Protein AF-R5CWI3-F1 (afdb_monomer_lite)

pLDDT: mean 95.62, std 4.43, range [62.84, 98.88]

Structure (mmCIF, N/CA/C/O backbone):
data_AF-R5CWI3-F1
#
_entry.id   AF-R5CWI3-F1
#
loop_
_atom_site.group_PDB
_atom_site.id
_atom_site.type_symbol
_atom_site.label_atom_id
_atom_site.label_alt_id
_atom_site.label_comp_id
_atom_site.label_asym_id
_atom_site.label_entity_id
_atom_site.label_seq_id
_atom_site.pdbx_PDB_ins_code
_atom_site.Cartn_x
_atom_site.Cartn_y
_atom_site.Cartn_z
_atom_site.occupancy
_atom_site.B_iso_or_equiv
_atom_site.auth_seq_id
_atom_site.auth_comp_id
_atom_site.auth_asym_id
_atom_site.auth_atom_id
_atom_site.pdbx_PDB_model_num
ATOM 1 N N . MET A 1 1 ? -6.579 -6.654 7.206 1.00 94.75 1 MET A N 1
ATOM 2 C CA . MET A 1 1 ? -6.193 -6.767 8.632 1.00 94.75 1 MET A CA 1
ATOM 3 C C . MET A 1 1 ? -7.326 -6.210 9.475 1.00 94.75 1 MET A C 1
ATOM 5 O O . MET A 1 1 ? -7.787 -5.126 9.143 1.00 94.75 1 MET A O 1
ATOM 9 N N . ILE A 1 2 ? -7.778 -6.914 10.515 1.00 95.44 2 ILE A N 1
ATOM 10 C CA . ILE A 1 2 ? -8.903 -6.477 11.366 1.00 95.44 2 ILE A CA 1
ATOM 11 C C . ILE A 1 2 ? -8.508 -6.521 12.848 1.00 95.44 2 ILE A C 1
ATOM 13 O O . ILE A 1 2 ? -7.934 -7.516 13.289 1.00 95.44 2 ILE A O 1
ATOM 17 N N . ARG A 1 3 ? -8.821 -5.472 13.617 1.00 96.00 3 ARG A N 1
ATOM 18 C CA . ARG A 1 3 ? -8.673 -5.424 15.083 1.00 96.00 3 ARG A CA 1
ATOM 19 C C . ARG A 1 3 ? -9.767 -4.550 15.696 1.00 96.00 3 ARG A C 1
ATOM 21 O O . ARG A 1 3 ? -9.703 -3.330 15.595 1.00 96.00 3 ARG A O 1
ATOM 28 N N . GLY A 1 4 ? -10.747 -5.159 16.365 1.00 94.50 4 GLY A N 1
ATOM 29 C CA . GLY A 1 4 ? -11.938 -4.421 16.801 1.00 94.50 4 GLY A CA 1
ATOM 30 C C . GLY A 1 4 ? -12.621 -3.781 15.590 1.00 94.50 4 GLY A C 1
ATOM 31 O O . GLY A 1 4 ? -12.863 -4.474 14.605 1.00 94.50 4 GLY A O 1
ATOM 32 N N . ASP A 1 5 ? -12.837 -2.468 15.639 1.00 93.00 5 ASP A N 1
ATOM 33 C CA . ASP A 1 5 ? -13.418 -1.696 14.530 1.00 93.00 5 ASP A CA 1
ATOM 34 C C . ASP A 1 5 ? -12.374 -1.244 13.487 1.00 93.00 5 ASP A C 1
ATOM 36 O O . ASP A 1 5 ? -12.719 -0.699 12.437 1.00 93.00 5 ASP A O 1
ATOM 40 N N . GLU A 1 6 ? -11.079 -1.456 13.746 1.00 95.25 6 GLU A N 1
ATOM 41 C CA . GLU A 1 6 ? -10.019 -1.080 12.812 1.00 95.25 6 GLU A CA 1
ATOM 42 C C . GLU A 1 6 ? -9.913 -2.098 11.675 1.00 95.25 6 GLU A C 1
ATOM 44 O O . GLU A 1 6 ? -9.588 -3.268 11.896 1.00 95.25 6 GLU A O 1
ATOM 49 N N . THR A 1 7 ? -10.108 -1.627 10.443 1.00 96.88 7 THR A N 1
ATOM 50 C CA . THR A 1 7 ? -9.914 -2.413 9.219 1.00 96.88 7 THR A CA 1
ATOM 51 C C . THR A 1 7 ? -8.864 -1.735 8.344 1.00 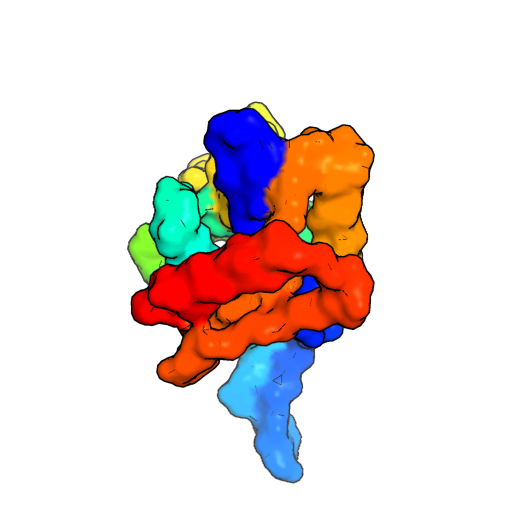96.88 7 THR A C 1
ATOM 53 O O . THR A 1 7 ? -9.015 -0.573 7.973 1.00 96.88 7 THR A O 1
ATOM 56 N N . LEU A 1 8 ? -7.789 -2.461 8.028 1.00 97.88 8 LEU A N 1
ATOM 57 C CA . LEU A 1 8 ? -6.657 -1.965 7.240 1.00 97.88 8 LEU A CA 1
ATOM 58 C C . LEU A 1 8 ? -6.378 -2.872 6.039 1.00 97.88 8 LEU A C 1
ATOM 60 O O . LEU A 1 8 ? -6.485 -4.102 6.145 1.00 97.88 8 LEU A O 1
ATOM 64 N N . ALA A 1 9 ? -5.923 -2.277 4.940 1.00 98.25 9 ALA A N 1
ATOM 65 C CA . ALA A 1 9 ? -5.418 -2.980 3.762 1.00 98.25 9 ALA A CA 1
ATOM 66 C C . ALA A 1 9 ? -3.891 -2.832 3.648 1.00 98.25 9 ALA A C 1
ATOM 68 O O . ALA A 1 9 ? -3.328 -1.795 3.997 1.00 98.25 9 ALA A O 1
ATOM 69 N N . MET A 1 10 ? -3.210 -3.882 3.189 1.00 98.38 10 MET A N 1
ATOM 70 C CA . MET A 1 10 ? -1.751 -3.930 3.044 1.00 98.38 10 MET A CA 1
ATOM 71 C C . MET A 1 10 ? -1.404 -4.642 1.734 1.00 98.38 10 MET A C 1
ATOM 73 O O . MET A 1 10 ? -1.887 -5.754 1.522 1.00 98.38 10 MET A O 1
ATOM 77 N N . GLY A 1 11 ? -0.580 -4.031 0.879 1.00 96.62 11 GLY A N 1
ATOM 78 C CA . GLY A 1 11 ? -0.160 -4.624 -0.396 1.00 96.62 11 GLY A CA 1
ATOM 79 C C . GLY A 1 11 ? 1.194 -4.091 -0.878 1.00 96.62 11 GLY A C 1
ATOM 80 O O . GLY A 1 11 ? 1.581 -3.000 -0.517 1.00 96.62 11 GLY A O 1
ATOM 81 N N . ASP A 1 12 ? 2.009 -4.804 -1.644 1.00 94.00 12 ASP A N 1
ATOM 82 C CA . ASP A 1 12 ? 2.037 -6.260 -1.754 1.00 94.00 12 ASP A CA 1
ATOM 83 C C . ASP A 1 12 ? 2.789 -6.854 -0.545 1.00 94.00 12 ASP A C 1
ATOM 85 O O . ASP A 1 12 ? 3.703 -6.251 0.014 1.00 94.00 12 ASP A O 1
ATOM 89 N N . CYS A 1 13 ? 2.377 -8.035 -0.101 1.00 95.12 13 CYS A N 1
ATOM 90 C CA . CYS A 1 13 ? 2.959 -8.754 1.031 1.00 95.12 13 CYS A CA 1
ATOM 91 C C . CYS A 1 13 ? 3.296 -10.224 0.714 1.00 95.12 13 CYS A C 1
ATOM 93 O O . CYS A 1 13 ? 3.746 -10.951 1.615 1.00 95.12 13 CYS A O 1
ATOM 95 N N . ALA A 1 14 ? 3.033 -10.691 -0.513 1.00 92.69 14 ALA A N 1
ATOM 96 C CA . ALA A 1 14 ? 3.043 -12.114 -0.842 1.00 92.69 14 ALA A CA 1
ATOM 97 C C . ALA A 1 14 ? 3.527 -12.477 -2.255 1.00 92.69 14 ALA A C 1
ATOM 99 O O . ALA A 1 14 ? 4.100 -13.557 -2.384 1.00 92.69 14 ALA A O 1
ATOM 100 N N . ILE A 1 15 ? 3.297 -11.653 -3.287 1.00 92.81 15 ILE A N 1
ATOM 101 C CA . ILE A 1 15 ? 3.492 -12.083 -4.687 1.00 92.81 15 ILE A CA 1
ATOM 102 C C . ILE A 1 15 ? 4.747 -11.479 -5.318 1.00 92.81 15 ILE A C 1
ATOM 104 O O . ILE A 1 15 ? 5.665 -12.211 -5.690 1.00 92.81 15 ILE A O 1
ATOM 108 N N . ASN A 1 16 ? 4.802 -10.157 -5.445 1.00 93.38 16 ASN A N 1
ATOM 109 C CA . ASN A 1 16 ? 5.908 -9.458 -6.087 1.00 93.38 16 ASN A CA 1
ATOM 110 C C . ASN A 1 16 ? 7.097 -9.381 -5.129 1.00 93.38 16 ASN A C 1
ATOM 112 O O . ASN A 1 16 ? 7.013 -8.725 -4.093 1.00 93.38 16 ASN A O 1
ATOM 116 N N . ILE A 1 17 ? 8.199 -10.057 -5.477 1.00 92.81 17 ILE A N 1
ATOM 117 C CA . ILE A 1 17 ? 9.432 -10.079 -4.672 1.00 92.81 17 ILE A CA 1
ATOM 118 C C . ILE A 1 17 ? 10.038 -8.676 -4.605 1.00 92.81 17 ILE A C 1
ATOM 120 O O . ILE A 1 17 ? 10.298 -8.141 -3.527 1.00 92.81 17 ILE A O 1
ATOM 124 N N . ASP A 1 18 ? 10.237 -8.090 -5.775 1.00 92.69 18 ASP A N 1
ATOM 125 C CA . ASP A 1 18 ? 10.723 -6.742 -5.993 1.00 92.69 18 ASP A CA 1
ATOM 126 C C . ASP A 1 18 ? 10.034 -6.142 -7.228 1.00 92.69 18 ASP A C 1
ATOM 128 O O . ASP A 1 18 ? 9.247 -6.798 -7.918 1.00 92.69 18 ASP A O 1
ATOM 132 N N . TYR A 1 19 ? 10.314 -4.867 -7.491 1.00 96.12 19 TYR A N 1
ATOM 133 C CA . TYR A 1 19 ? 9.814 -4.173 -8.669 1.00 96.12 19 TYR A CA 1
ATOM 134 C C . TYR A 1 19 ? 10.989 -3.798 -9.561 1.00 96.12 19 TYR A C 1
ATOM 136 O O . TYR A 1 19 ? 11.824 -2.969 -9.206 1.00 96.12 19 TYR A O 1
ATOM 144 N N . GLN A 1 20 ? 11.025 -4.414 -10.736 1.00 96.00 20 GLN A N 1
ATOM 145 C CA . GLN A 1 20 ? 12.000 -4.141 -11.787 1.00 96.00 20 GLN A CA 1
ATOM 146 C C . GLN A 1 20 ? 11.276 -3.742 -13.069 1.00 96.00 20 GLN A C 1
ATOM 148 O O . GLN A 1 20 ? 10.123 -4.133 -13.283 1.00 96.00 20 GLN A O 1
ATOM 153 N N . ASP A 1 21 ? 11.950 -2.990 -13.932 1.00 97.25 21 ASP A N 1
ATOM 154 C CA . ASP A 1 21 ? 11.425 -2.651 -15.250 1.00 97.25 21 ASP A CA 1
ATOM 155 C C . ASP A 1 21 ? 11.182 -3.926 -16.071 1.00 97.25 21 ASP A C 1
ATOM 157 O O . ASP A 1 21 ? 12.019 -4.826 -16.139 1.00 97.25 21 ASP A O 1
ATOM 161 N N . THR A 1 22 ? 10.014 -4.019 -16.702 1.00 97.00 22 THR A N 1
ATOM 162 C CA . THR A 1 22 ? 9.771 -4.994 -17.764 1.00 97.00 22 THR A CA 1
ATOM 163 C C . THR A 1 22 ? 10.422 -4.477 -19.034 1.00 97.00 22 THR A C 1
ATOM 165 O O . THR A 1 22 ? 10.120 -3.367 -19.478 1.00 97.00 22 THR A O 1
ATOM 168 N N . VAL A 1 23 ? 11.265 -5.299 -19.649 1.00 97.06 23 VAL A N 1
ATOM 169 C CA . VAL A 1 23 ? 11.905 -4.991 -20.929 1.00 97.06 23 VAL A CA 1
ATOM 170 C C . VAL A 1 23 ? 11.376 -5.893 -22.038 1.00 97.06 23 VAL A C 1
ATOM 172 O O . VAL A 1 23 ? 10.992 -7.038 -21.788 1.00 97.06 23 VAL A O 1
ATOM 175 N N . ASP A 1 24 ? 11.329 -5.375 -23.262 1.00 96.31 24 ASP A N 1
ATOM 176 C CA . ASP A 1 24 ? 11.099 -6.200 -24.448 1.00 96.31 24 ASP A CA 1
ATOM 177 C C . ASP A 1 24 ? 12.343 -7.045 -24.797 1.00 96.31 24 ASP A C 1
ATOM 179 O O . ASP A 1 24 ? 13.357 -7.049 -24.095 1.00 96.31 24 ASP A O 1
ATOM 183 N N . LYS A 1 25 ? 12.274 -7.789 -25.907 1.00 95.81 25 LYS A N 1
ATOM 184 C CA . LYS A 1 25 ? 13.388 -8.631 -26.378 1.00 95.81 25 LYS A CA 1
ATOM 185 C C . LYS A 1 25 ? 14.627 -7.827 -26.793 1.00 95.81 25 LYS A C 1
ATOM 187 O O . LYS A 1 25 ? 15.697 -8.415 -26.928 1.00 95.81 25 LYS A O 1
ATOM 192 N N . GLU A 1 26 ? 14.475 -6.529 -27.028 1.00 95.69 26 GLU A N 1
ATOM 193 C CA . GLU A 1 26 ? 15.520 -5.603 -27.473 1.00 95.69 26 GLU A CA 1
ATOM 194 C C . GLU A 1 26 ? 16.135 -4.834 -26.292 1.00 95.69 26 GLU A C 1
ATOM 196 O O . GLU A 1 26 ? 17.163 -4.177 -26.451 1.00 95.69 26 GLU A O 1
ATOM 201 N N . GLY A 1 27 ? 15.554 -4.966 -25.094 1.00 94.69 27 GLY A N 1
ATOM 202 C CA . GLY A 1 27 ? 16.001 -4.304 -23.873 1.00 94.69 27 GLY A CA 1
ATOM 203 C C . GLY A 1 27 ? 15.329 -2.954 -23.614 1.00 94.69 27 GLY A C 1
ATOM 204 O O . GLY A 1 27 ? 15.725 -2.267 -22.671 1.00 94.69 27 GLY A O 1
ATOM 205 N N . ASN A 1 28 ? 14.321 -2.557 -24.398 1.00 96.38 28 ASN A N 1
ATOM 206 C CA . ASN A 1 28 ? 13.592 -1.315 -24.150 1.00 96.38 28 ASN A CA 1
ATOM 207 C C . ASN A 1 28 ? 12.595 -1.510 -23.008 1.00 96.38 28 ASN A C 1
ATOM 209 O O . ASN A 1 28 ? 11.873 -2.509 -22.962 1.00 96.38 28 ASN A O 1
ATOM 213 N N . VAL A 1 29 ? 12.514 -0.532 -22.104 1.00 96.94 29 VAL A N 1
ATOM 214 C CA . VAL A 1 29 ? 11.544 -0.553 -21.003 1.00 96.94 29 VAL A CA 1
ATOM 215 C C . VAL A 1 29 ? 10.131 -0.393 -21.562 1.00 96.94 29 VAL A C 1
ATOM 217 O O . VAL A 1 29 ? 9.797 0.627 -22.159 1.00 96.94 29 VAL A O 1
ATOM 220 N N . THR A 1 30 ? 9.299 -1.409 -21.346 1.00 97.06 30 THR A N 1
ATOM 221 C CA . THR A 1 30 ? 7.885 -1.441 -21.758 1.00 97.06 30 THR A CA 1
ATOM 222 C C . THR A 1 30 ? 6.940 -1.139 -20.605 1.00 97.06 30 THR A C 1
ATOM 224 O O . THR A 1 30 ? 5.856 -0.604 -20.824 1.00 97.06 30 THR A O 1
ATOM 227 N N . PHE A 1 31 ? 7.347 -1.464 -19.377 1.00 97.12 31 PHE A N 1
ATOM 228 C CA . PHE A 1 31 ? 6.567 -1.191 -18.179 1.00 97.12 31 PHE A CA 1
ATOM 229 C C . PHE A 1 31 ? 7.495 -0.990 -16.987 1.00 97.12 31 PHE A C 1
ATOM 231 O O . PHE A 1 31 ? 8.246 -1.893 -16.622 1.00 97.12 31 PHE A O 1
ATOM 238 N N . THR A 1 32 ? 7.485 0.201 -16.400 1.00 98.12 32 THR A N 1
ATOM 239 C CA . THR A 1 32 ? 8.459 0.566 -15.364 1.00 98.12 32 THR A CA 1
ATOM 240 C C . THR A 1 32 ? 8.141 -0.088 -14.018 1.00 98.12 32 THR A C 1
ATOM 242 O O . THR A 1 32 ? 6.987 -0.380 -13.697 1.00 98.12 32 THR A O 1
ATOM 245 N N . ALA A 1 33 ? 9.159 -0.253 -13.176 1.00 98.06 33 ALA A N 1
ATOM 246 C CA . ALA A 1 33 ? 9.002 -0.670 -11.784 1.00 98.06 33 ALA A CA 1
ATOM 247 C C . ALA A 1 33 ? 8.029 0.244 -11.012 1.00 98.06 33 ALA A C 1
ATOM 249 O O . ALA A 1 33 ? 7.207 -0.231 -10.228 1.00 98.06 33 ALA A O 1
ATOM 250 N N . ALA A 1 34 ? 8.088 1.554 -11.273 1.00 98.38 34 ALA A N 1
ATOM 251 C CA . ALA A 1 34 ? 7.196 2.540 -10.671 1.00 98.38 34 ALA A CA 1
ATOM 252 C C . ALA A 1 34 ? 5.731 2.332 -11.087 1.00 98.38 34 ALA A C 1
ATOM 254 O O . ALA A 1 34 ? 4.844 2.401 -10.238 1.00 98.38 34 ALA A O 1
ATOM 255 N N . GLN A 1 35 ? 5.479 2.024 -12.364 1.00 98.38 35 GLN A N 1
ATOM 256 C CA . GLN A 1 35 ? 4.133 1.716 -12.855 1.00 98.38 35 GLN A CA 1
ATOM 257 C C . GLN A 1 35 ? 3.569 0.439 -12.221 1.00 98.38 35 GLN A C 1
ATOM 259 O O . GLN A 1 35 ? 2.420 0.443 -11.792 1.00 98.38 35 GLN A O 1
ATOM 264 N N . LYS A 1 36 ? 4.381 -0.614 -12.054 1.00 98.12 36 LYS A N 1
ATOM 265 C CA . LYS A 1 36 ? 3.958 -1.837 -11.343 1.00 98.12 36 LYS A CA 1
ATOM 266 C C . LYS A 1 36 ? 3.521 -1.549 -9.906 1.00 98.12 36 LYS A C 1
ATOM 268 O O . LYS A 1 36 ? 2.468 -2.002 -9.469 1.00 98.12 36 LYS A O 1
ATOM 273 N N . LEU A 1 37 ? 4.316 -0.776 -9.166 1.00 98.50 37 LEU A N 1
ATOM 274 C CA . LEU A 1 37 ? 3.985 -0.425 -7.784 1.00 98.50 37 LEU A CA 1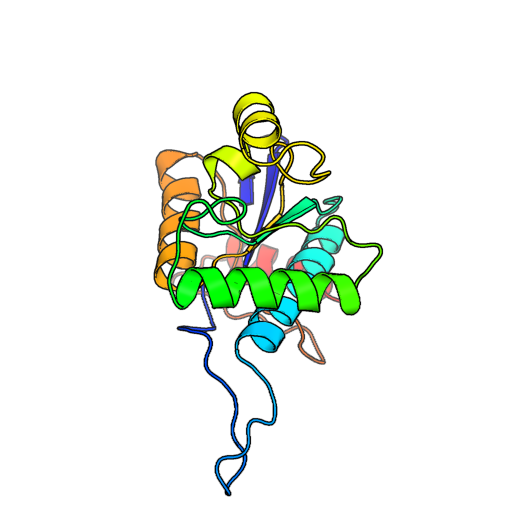
ATOM 275 C C . LEU A 1 37 ? 2.757 0.504 -7.704 1.00 98.50 37 LEU A C 1
ATOM 277 O O . LEU A 1 37 ? 1.968 0.406 -6.763 1.00 98.50 37 LEU A O 1
ATOM 281 N N . ALA A 1 38 ? 2.559 1.372 -8.700 1.00 98.62 38 ALA A N 1
ATOM 282 C CA . ALA A 1 38 ? 1.355 2.190 -8.829 1.00 98.62 38 ALA A CA 1
ATOM 283 C C . ALA A 1 38 ? 0.093 1.340 -9.066 1.00 98.62 38 ALA A C 1
ATOM 285 O O . ALA A 1 38 ? -0.928 1.582 -8.422 1.00 98.62 38 ALA A O 1
ATOM 286 N N . GLU A 1 39 ? 0.165 0.315 -9.922 1.00 97.94 39 GLU A N 1
ATOM 287 C CA . GLU A 1 39 ? -0.935 -0.639 -10.126 1.00 97.94 39 GLU A CA 1
ATOM 288 C C . GLU A 1 39 ? -1.287 -1.378 -8.835 1.00 97.94 39 GLU A C 1
ATOM 290 O O . GLU A 1 39 ? -2.463 -1.474 -8.489 1.00 97.94 39 GLU A O 1
ATOM 295 N N . VAL A 1 40 ? -0.283 -1.824 -8.070 1.00 98.25 40 VAL A N 1
ATOM 296 C CA . VAL A 1 40 ? -0.506 -2.456 -6.759 1.00 98.25 40 VAL A CA 1
ATOM 297 C C . VAL A 1 40 ? -1.235 -1.510 -5.807 1.00 98.25 40 VAL A C 1
ATOM 299 O O . VAL A 1 40 ? -2.151 -1.937 -5.102 1.00 98.25 40 VAL A O 1
ATOM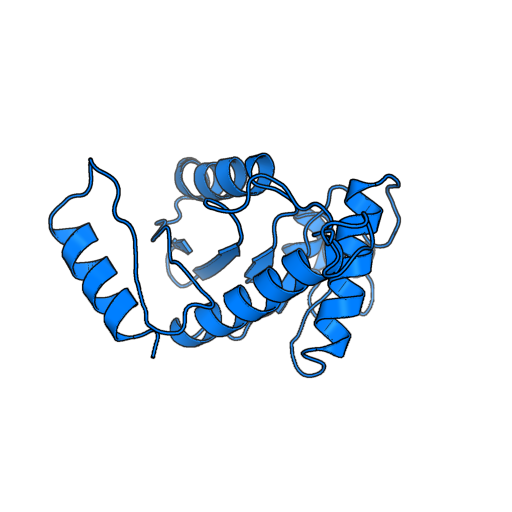 302 N N . ALA A 1 41 ? -0.878 -0.225 -5.796 1.00 98.69 41 ALA A N 1
ATOM 303 C CA . ALA A 1 41 ? -1.543 0.764 -4.956 1.00 98.69 41 ALA A CA 1
ATOM 304 C C . ALA A 1 41 ? -3.027 0.932 -5.303 1.00 98.69 41 ALA A C 1
ATOM 306 O O . ALA A 1 41 ? -3.877 0.946 -4.408 1.00 98.69 41 ALA A O 1
ATOM 307 N N . ILE A 1 42 ? -3.338 1.023 -6.597 1.00 98.56 42 ILE A N 1
ATOM 308 C CA . ILE A 1 42 ? -4.707 1.185 -7.099 1.00 98.56 42 ILE A CA 1
ATOM 309 C C . ILE A 1 42 ? -5.520 -0.088 -6.846 1.00 98.56 42 ILE A C 1
ATOM 311 O O . ILE A 1 42 ? -6.583 -0.008 -6.231 1.00 98.56 42 ILE A O 1
ATOM 315 N N . ALA A 1 43 ? -4.990 -1.259 -7.202 1.00 97.62 43 ALA A N 1
ATOM 316 C CA . ALA A 1 43 ? -5.653 -2.546 -6.989 1.00 97.62 43 ALA A CA 1
ATOM 317 C C . ALA A 1 43 ? -5.911 -2.824 -5.497 1.00 97.62 43 ALA A C 1
ATOM 319 O O . ALA A 1 43 ? -6.989 -3.292 -5.113 1.00 97.62 43 ALA A O 1
ATOM 320 N N . THR A 1 44 ? -4.962 -2.457 -4.627 1.00 98.25 44 THR A N 1
ATOM 321 C CA . THR A 1 44 ? -5.135 -2.590 -3.174 1.00 98.25 44 THR A CA 1
ATOM 322 C C . THR A 1 44 ? -6.220 -1.641 -2.671 1.00 98.25 44 THR A C 1
ATOM 324 O O . THR A 1 44 ? -7.019 -2.031 -1.821 1.00 98.25 44 THR A O 1
ATOM 327 N N . ALA A 1 45 ? -6.292 -0.413 -3.193 1.00 98.31 45 ALA A N 1
ATOM 328 C CA . ALA A 1 45 ? -7.338 0.540 -2.833 1.00 98.31 45 ALA A CA 1
ATOM 329 C C . ALA A 1 45 ? -8.731 0.101 -3.311 1.00 98.31 45 ALA A C 1
ATOM 331 O O . ALA A 1 45 ? -9.709 0.259 -2.581 1.00 98.31 45 ALA A O 1
ATOM 332 N N . GLU A 1 46 ? -8.841 -0.466 -4.510 1.00 96.81 46 GLU A N 1
ATOM 333 C CA . GLU A 1 46 ? -10.087 -1.049 -5.022 1.00 96.81 46 GLU A CA 1
ATOM 334 C C . GLU A 1 46 ? -10.533 -2.230 -4.164 1.00 96.81 46 GLU A C 1
ATOM 336 O O . GLU A 1 46 ? -11.674 -2.267 -3.703 1.00 96.81 46 GLU A O 1
ATOM 341 N N . THR A 1 47 ? -9.603 -3.128 -3.840 1.00 96.50 47 THR A N 1
ATOM 342 C CA . THR A 1 47 ? -9.856 -4.244 -2.925 1.00 96.50 47 THR A CA 1
ATOM 343 C C . THR A 1 47 ? -10.294 -3.736 -1.551 1.00 96.50 47 THR A C 1
ATOM 345 O O . THR A 1 47 ? -11.253 -4.245 -0.983 1.00 96.50 47 THR A O 1
ATOM 348 N N . ALA A 1 48 ? -9.659 -2.687 -1.021 1.00 97.19 48 ALA A N 1
ATOM 349 C CA . ALA A 1 48 ? -10.027 -2.087 0.259 1.00 97.19 48 ALA A CA 1
ATOM 350 C C . ALA A 1 48 ? -11.491 -1.597 0.279 1.00 97.19 48 ALA A C 1
ATOM 352 O O . ALA A 1 48 ? -12.190 -1.807 1.273 1.00 97.19 48 ALA A O 1
ATOM 353 N N . LYS A 1 49 ? -11.990 -1.030 -0.830 1.00 96.62 49 LYS A N 1
ATOM 354 C CA . LYS A 1 49 ? -13.398 -0.604 -0.956 1.00 96.62 49 LYS A CA 1
ATOM 355 C C . LYS A 1 49 ? -14.378 -1.773 -0.854 1.00 96.62 49 LYS A C 1
ATOM 357 O O . LYS A 1 49 ? -15.437 -1.601 -0.255 1.00 96.62 49 LYS A O 1
ATOM 362 N N . VAL A 1 50 ? -14.027 -2.958 -1.366 1.00 94.62 50 VAL A N 1
ATOM 363 C CA . VAL A 1 50 ? -14.855 -4.178 -1.235 1.00 94.62 50 VAL A CA 1
ATOM 364 C C . VAL A 1 50 ? -15.070 -4.542 0.239 1.00 94.62 50 VAL A C 1
ATOM 366 O O . VAL A 1 50 ? -16.147 -4.995 0.618 1.00 94.62 50 VAL A O 1
ATOM 369 N N . PHE A 1 51 ? -14.084 -4.265 1.095 1.00 94.19 51 PHE A N 1
ATOM 370 C CA . PHE A 1 51 ? -14.170 -4.450 2.548 1.00 94.19 51 PHE A CA 1
ATOM 371 C C . PHE A 1 51 ? -14.752 -3.235 3.295 1.00 94.19 51 PHE A C 1
ATOM 373 O O . PHE A 1 51 ? -14.678 -3.177 4.521 1.00 94.19 51 PHE A O 1
ATOM 380 N N . GLY A 1 52 ? -15.327 -2.257 2.587 1.00 95.38 52 GLY A N 1
ATOM 381 C CA . GLY A 1 52 ? -15.958 -1.077 3.186 1.00 95.38 52 GLY A CA 1
ATOM 382 C C . GLY A 1 52 ? -14.984 -0.005 3.686 1.00 95.38 52 GLY A C 1
ATOM 383 O O . GLY A 1 52 ? -15.384 0.879 4.442 1.00 95.38 52 GLY A O 1
ATOM 384 N N . ILE A 1 53 ? -13.712 -0.057 3.284 1.00 97.69 53 ILE A N 1
ATOM 385 C CA . ILE A 1 53 ? -12.705 0.947 3.648 1.00 97.69 53 ILE A CA 1
ATOM 386 C C . ILE A 1 53 ? -12.801 2.133 2.671 1.00 97.69 53 ILE A C 1
ATOM 388 O O . ILE A 1 53 ? -12.758 1.924 1.462 1.00 97.69 53 ILE A O 1
ATOM 392 N N . ASP A 1 54 ? -12.866 3.377 3.175 1.00 97.94 54 ASP A N 1
ATOM 393 C CA . ASP A 1 54 ? -12.557 4.594 2.390 1.00 97.94 54 ASP A CA 1
ATOM 394 C C . ASP A 1 54 ? -11.026 4.748 2.312 1.00 97.94 54 ASP A C 1
ATOM 396 O O . ASP A 1 54 ? -10.417 5.139 3.319 1.00 97.94 54 ASP A O 1
ATOM 400 N N . PRO A 1 55 ? -10.364 4.393 1.192 1.00 98.56 55 PRO A N 1
ATOM 401 C CA . PRO A 1 55 ? -8.919 4.212 1.188 1.00 98.56 55 PRO A CA 1
ATOM 402 C C . PRO A 1 55 ? -8.174 5.544 1.297 1.00 98.56 55 PRO A C 1
ATOM 404 O O . PRO A 1 55 ? -8.371 6.463 0.503 1.00 98.56 55 PRO A O 1
ATOM 407 N N . LYS A 1 56 ? -7.255 5.611 2.261 1.00 98.75 56 LYS A N 1
ATOM 408 C CA . LYS A 1 56 ? -6.192 6.615 2.368 1.00 98.75 56 LYS A CA 1
ATOM 409 C C . LYS A 1 56 ? -4.870 5.875 2.230 1.00 98.75 56 LYS A C 1
ATOM 411 O O . LYS A 1 56 ? -4.418 5.221 3.175 1.00 98.75 56 LYS A O 1
ATOM 416 N N . VAL A 1 57 ? -4.324 5.923 1.021 1.00 98.88 57 VAL A N 1
ATOM 417 C CA . VAL A 1 57 ? -3.241 5.062 0.548 1.00 98.88 57 VAL A CA 1
ATOM 418 C C . VAL A 1 57 ? -1.890 5.714 0.806 1.00 98.88 57 VAL A C 1
ATOM 420 O O . VAL A 1 57 ? -1.549 6.717 0.181 1.00 98.88 57 VAL A O 1
ATOM 423 N N . ALA A 1 58 ? -1.116 5.137 1.719 1.00 98.88 58 ALA A N 1
ATOM 424 C CA . ALA A 1 58 ? 0.253 5.550 1.993 1.00 98.88 58 ALA A CA 1
ATOM 425 C C . ALA A 1 58 ? 1.240 4.677 1.213 1.00 98.88 58 ALA A C 1
ATOM 427 O O . ALA A 1 58 ? 1.335 3.473 1.463 1.00 98.88 58 ALA A O 1
ATOM 428 N N . MET A 1 59 ? 2.005 5.296 0.314 1.00 98.81 59 MET A N 1
ATOM 429 C CA . MET A 1 59 ? 3.131 4.650 -0.363 1.00 98.81 59 MET A CA 1
ATOM 430 C C . MET A 1 59 ? 4.341 4.660 0.580 1.00 98.81 59 MET A C 1
ATOM 432 O O . MET A 1 59 ? 4.957 5.707 0.815 1.00 98.81 59 MET A O 1
ATOM 436 N N . LEU A 1 60 ? 4.639 3.509 1.189 1.00 98.81 60 LEU A N 1
ATOM 437 C CA . LEU A 1 60 ? 5.603 3.405 2.280 1.00 98.81 60 LEU A CA 1
ATOM 438 C C . LEU A 1 60 ? 7.052 3.388 1.790 1.00 98.81 60 LEU A C 1
ATOM 440 O O . LEU A 1 60 ? 7.402 2.763 0.793 1.00 98.81 60 LEU A O 1
ATOM 444 N N . SER A 1 61 ? 7.920 4.045 2.553 1.00 98.56 61 SER A N 1
ATOM 445 C CA . SER A 1 61 ? 9.368 4.063 2.361 1.00 98.56 61 SER A CA 1
ATOM 446 C C . SER A 1 61 ? 10.078 4.301 3.697 1.00 98.56 61 SER A C 1
ATOM 448 O O . SER A 1 61 ? 9.456 4.609 4.712 1.00 98.56 61 SER A O 1
ATOM 450 N N . TYR A 1 62 ? 11.406 4.194 3.715 1.00 97.75 62 TYR A N 1
ATOM 451 C CA . TYR A 1 62 ? 12.206 4.700 4.835 1.00 97.75 62 TYR A CA 1
ATOM 452 C C . TYR A 1 62 ? 12.376 6.232 4.800 1.00 97.75 62 TYR A C 1
ATOM 454 O O . TYR A 1 62 ? 12.892 6.806 5.757 1.00 97.75 62 TYR A O 1
ATOM 462 N N . SER A 1 63 ? 11.953 6.893 3.716 1.00 98.38 63 SER A N 1
ATOM 463 C CA . SER A 1 63 ? 11.929 8.352 3.549 1.00 98.38 63 SER A CA 1
ATOM 464 C C . SER A 1 63 ? 10.520 8.910 3.745 1.00 98.38 63 SER A C 1
ATOM 466 O O . SER A 1 63 ? 9.536 8.217 3.505 1.00 98.38 63 SER A O 1
ATOM 468 N N . THR A 1 64 ? 10.427 10.171 4.168 1.00 98.38 64 THR A N 1
ATOM 469 C CA . THR A 1 64 ? 9.200 10.967 4.062 1.00 98.38 64 THR A CA 1
ATOM 470 C C . THR A 1 64 ? 9.499 12.244 3.301 1.00 98.38 64 THR A C 1
ATOM 472 O O . THR A 1 64 ? 10.315 13.041 3.767 1.00 98.38 64 THR A O 1
ATOM 475 N N . LYS A 1 65 ? 8.838 12.442 2.154 1.00 95.56 65 LYS A N 1
ATOM 476 C CA . LYS A 1 65 ? 8.929 13.660 1.331 1.00 95.56 65 LYS A CA 1
ATOM 477 C C . LYS A 1 65 ? 10.380 14.129 1.094 1.00 95.56 65 LYS A C 1
ATOM 479 O O . LYS A 1 65 ? 10.714 15.302 1.266 1.00 95.56 65 LYS A O 1
ATOM 484 N N . GLY A 1 66 ? 11.256 13.198 0.727 1.00 94.44 66 GLY A N 1
ATOM 485 C CA . GLY A 1 66 ? 12.663 13.437 0.400 1.00 94.44 66 GLY A CA 1
ATOM 486 C C . GLY A 1 66 ? 13.628 13.519 1.587 1.00 94.44 66 GLY A C 1
ATOM 487 O O . GLY A 1 66 ? 14.765 13.957 1.399 1.00 94.44 66 GLY A O 1
ATOM 488 N N . SER A 1 67 ? 13.222 13.121 2.800 1.00 96.19 67 SER A N 1
ATOM 489 C CA . SER A 1 67 ? 14.136 13.059 3.955 1.00 96.19 67 SER A CA 1
ATOM 490 C C . SER A 1 67 ? 15.265 12.035 3.773 1.00 96.19 67 SER A C 1
ATOM 492 O O . SER A 1 67 ? 16.367 12.227 4.287 1.00 96.19 67 SER A O 1
ATOM 494 N N . GLY A 1 68 ? 15.002 10.962 3.025 1.00 95.88 68 GLY A N 1
ATOM 495 C CA . GLY A 1 68 ? 15.982 9.987 2.562 1.00 95.88 68 GLY A CA 1
ATOM 496 C C . GLY A 1 68 ? 16.243 10.105 1.059 1.00 95.88 68 GLY A C 1
ATOM 497 O O . GLY A 1 68 ? 15.548 10.808 0.331 1.00 95.88 68 GLY A O 1
ATOM 498 N N . LYS A 1 69 ? 17.267 9.392 0.584 1.00 96.31 69 LYS A N 1
ATOM 499 C CA . LYS A 1 69 ? 17.621 9.286 -0.840 1.00 96.31 69 LYS A CA 1
ATOM 500 C C . LYS A 1 69 ? 18.023 7.854 -1.169 1.00 96.31 69 LYS A C 1
ATOM 502 O O . LYS A 1 69 ? 18.451 7.123 -0.273 1.00 96.31 69 LYS A O 1
ATOM 507 N N . GLY A 1 70 ? 17.919 7.479 -2.439 1.00 96.81 70 GLY A N 1
ATOM 508 C CA . GLY A 1 70 ? 18.328 6.174 -2.952 1.00 96.81 70 GLY A CA 1
ATOM 509 C C . GLY A 1 70 ? 17.281 5.576 -3.882 1.00 96.81 70 GLY A C 1
ATOM 510 O O . GLY A 1 70 ? 16.133 6.012 -3.894 1.00 96.81 70 GLY A O 1
ATOM 511 N N . VAL A 1 71 ? 17.673 4.533 -4.612 1.00 96.06 71 VAL A N 1
ATOM 512 C CA . VAL A 1 71 ? 16.844 3.907 -5.656 1.00 96.06 71 VAL A CA 1
ATOM 513 C C . VAL A 1 71 ? 15.466 3.461 -5.153 1.00 96.06 71 VAL A C 1
ATOM 515 O O . VAL A 1 71 ? 14.474 3.635 -5.849 1.00 96.06 71 VAL A O 1
ATOM 518 N N . ASN A 1 72 ? 15.375 2.987 -3.906 1.00 94.62 72 ASN A N 1
ATOM 519 C CA . ASN A 1 72 ? 14.104 2.576 -3.302 1.00 94.62 72 ASN A CA 1
ATOM 520 C C . ASN A 1 72 ? 13.204 3.773 -2.947 1.00 94.62 72 ASN A C 1
ATOM 522 O O . ASN A 1 72 ? 11.985 3.665 -3.005 1.00 94.62 72 ASN A O 1
ATOM 526 N N . VAL A 1 73 ? 13.784 4.922 -2.584 1.00 98.25 73 VAL A N 1
ATOM 527 C CA . VAL A 1 73 ? 13.026 6.169 -2.367 1.00 98.25 73 VAL A CA 1
ATOM 528 C C . VAL A 1 73 ? 12.510 6.689 -3.700 1.00 98.25 73 VAL A C 1
ATOM 530 O O . VAL A 1 73 ? 11.337 7.038 -3.805 1.00 98.25 73 VAL A O 1
ATOM 533 N N . ASP A 1 74 ? 13.366 6.684 -4.723 1.00 98.12 74 ASP A N 1
ATOM 534 C CA . ASP A 1 74 ? 13.006 7.129 -6.066 1.00 98.12 74 ASP A CA 1
ATOM 535 C C . ASP A 1 74 ? 11.896 6.252 -6.663 1.00 98.12 74 ASP A C 1
ATOM 537 O O . ASP A 1 74 ? 10.939 6.791 -7.210 1.00 98.12 74 ASP A O 1
ATOM 541 N N . LEU A 1 75 ? 11.958 4.927 -6.478 1.00 98.38 75 LEU A N 1
ATOM 542 C CA . LEU A 1 75 ? 10.899 3.996 -6.878 1.00 98.38 75 LEU A CA 1
ATOM 543 C C . LEU A 1 75 ? 9.540 4.395 -6.291 1.00 98.38 75 LEU A C 1
ATOM 545 O O . LEU A 1 75 ? 8.578 4.568 -7.036 1.00 98.38 75 LEU A O 1
ATOM 549 N N . VAL A 1 76 ? 9.458 4.561 -4.968 1.00 98.62 76 VAL A N 1
ATOM 550 C CA . VAL A 1 76 ? 8.185 4.848 -4.286 1.00 98.62 76 VAL A CA 1
ATOM 551 C C . VAL A 1 76 ? 7.672 6.241 -4.641 1.00 98.62 76 VAL A C 1
ATOM 553 O O . VAL A 1 76 ? 6.474 6.411 -4.870 1.00 98.62 76 VAL A O 1
ATOM 556 N N . ARG A 1 77 ? 8.559 7.239 -4.741 1.00 98.62 77 ARG A N 1
ATOM 557 C CA . ARG A 1 77 ? 8.185 8.592 -5.169 1.00 98.62 77 ARG A CA 1
ATOM 558 C C . ARG A 1 77 ? 7.619 8.582 -6.590 1.00 98.62 77 ARG A C 1
ATOM 560 O O . ARG A 1 77 ? 6.521 9.086 -6.807 1.00 98.62 77 ARG A O 1
ATOM 567 N N . ASN A 1 78 ? 8.317 7.948 -7.530 1.00 98.62 78 ASN A N 1
ATOM 568 C CA . ASN A 1 78 ? 7.880 7.867 -8.923 1.00 98.62 78 ASN A CA 1
ATOM 569 C C . ASN A 1 78 ? 6.574 7.060 -9.053 1.00 98.62 78 ASN A C 1
ATOM 571 O O . ASN A 1 78 ? 5.680 7.452 -9.799 1.00 98.62 78 ASN A O 1
ATOM 575 N N . ALA A 1 79 ? 6.419 5.974 -8.285 1.00 98.75 79 ALA A N 1
ATOM 576 C CA . ALA A 1 79 ? 5.177 5.201 -8.230 1.00 98.75 79 ALA A CA 1
ATOM 577 C C . ALA A 1 79 ? 4.008 6.024 -7.666 1.00 98.75 79 ALA A C 1
ATOM 579 O O . ALA A 1 79 ? 2.887 5.924 -8.153 1.00 98.75 79 ALA A O 1
ATOM 580 N N . THR A 1 80 ? 4.268 6.875 -6.668 1.00 98.75 80 THR A N 1
ATOM 581 C CA . THR A 1 80 ? 3.264 7.795 -6.111 1.00 98.75 80 THR A CA 1
ATOM 582 C C . THR A 1 80 ? 2.787 8.785 -7.172 1.00 98.75 80 THR A C 1
ATOM 584 O O . THR A 1 80 ? 1.585 9.009 -7.317 1.00 98.75 80 THR A O 1
ATOM 587 N N . GLU A 1 81 ? 3.716 9.382 -7.923 1.00 98.62 81 GLU A N 1
ATOM 588 C CA . GLU A 1 81 ? 3.386 10.304 -9.014 1.00 98.62 81 GLU A CA 1
ATOM 589 C C . GLU A 1 81 ? 2.564 9.618 -10.106 1.00 98.62 81 GLU A C 1
ATOM 591 O O . GLU A 1 81 ? 1.594 10.193 -10.595 1.00 98.62 81 GLU A O 1
ATOM 596 N N . GLU A 1 82 ? 2.918 8.387 -10.467 1.00 98.62 82 GLU A N 1
ATOM 597 C CA . GLU A 1 82 ? 2.194 7.621 -11.475 1.00 98.62 82 GLU A CA 1
ATOM 598 C C . GLU A 1 82 ? 0.789 7.227 -11.007 1.00 98.62 82 GLU A C 1
ATOM 600 O O . GLU A 1 82 ? -0.190 7.464 -11.716 1.00 98.62 82 GLU A O 1
ATOM 605 N N . ALA A 1 83 ? 0.655 6.726 -9.778 1.00 98.62 83 ALA A N 1
ATOM 606 C CA . ALA A 1 83 ? -0.639 6.358 -9.212 1.00 98.62 83 ALA A CA 1
ATOM 607 C C . ALA A 1 83 ? -1.597 7.558 -9.134 1.00 98.62 83 ALA A C 1
ATOM 609 O O . ALA 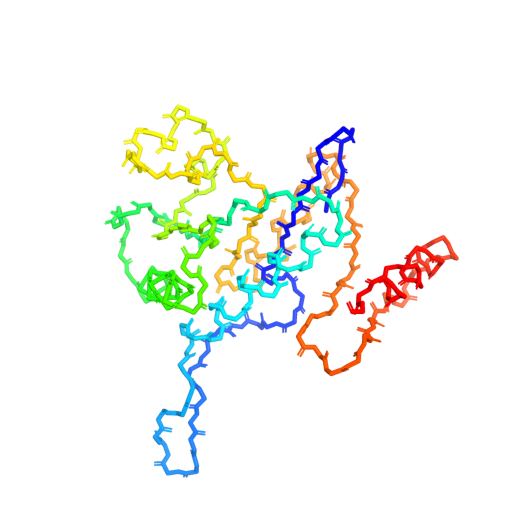A 1 83 ? -2.780 7.422 -9.442 1.00 98.62 83 ALA A O 1
ATOM 610 N N . LYS A 1 84 ? -1.091 8.756 -8.803 1.00 98.50 84 LYS A N 1
ATOM 611 C CA . LYS A 1 84 ? -1.888 9.996 -8.811 1.00 98.50 84 LYS A CA 1
ATOM 612 C C . LYS A 1 84 ? -2.375 10.392 -10.205 1.00 98.50 84 LYS A C 1
ATOM 614 O O . LYS A 1 84 ? -3.448 10.976 -10.316 1.00 98.50 84 LYS A O 1
ATOM 619 N N . LYS A 1 85 ? -1.613 10.101 -11.266 1.00 98.31 85 LYS A N 1
ATOM 620 C CA . LYS A 1 85 ? -2.060 10.351 -12.649 1.00 98.31 85 LYS A CA 1
ATOM 621 C C . LYS A 1 85 ? -3.149 9.368 -13.067 1.00 98.31 85 LYS A C 1
ATOM 623 O O . LYS A 1 85 ? -4.114 9.775 -13.704 1.00 98.31 85 LYS A O 1
ATOM 628 N N . LEU A 1 86 ? -2.982 8.092 -12.717 1.00 97.94 86 LEU A N 1
ATOM 629 C CA . LEU A 1 86 ? -3.907 7.016 -13.086 1.00 97.94 86 LEU A CA 1
ATOM 630 C C . LEU A 1 86 ? -5.219 7.068 -12.288 1.00 97.94 86 LEU A C 1
ATOM 632 O O . LEU A 1 86 ? -6.275 6.740 -12.823 1.00 97.94 86 LEU A O 1
ATOM 636 N N . ALA A 1 87 ? -5.167 7.507 -11.028 1.00 97.75 87 ALA A N 1
ATOM 637 C CA . ALA A 1 87 ? -6.314 7.593 -10.130 1.00 97.75 87 ALA A CA 1
ATOM 638 C C . ALA A 1 87 ? -6.340 8.941 -9.374 1.00 97.75 87 ALA A C 1
ATOM 640 O O . ALA A 1 87 ? -6.122 8.970 -8.162 1.00 97.75 87 ALA A O 1
ATOM 641 N N . PRO A 1 88 ? -6.628 10.070 -10.052 1.00 97.56 88 PRO A N 1
ATOM 642 C CA . PRO A 1 88 ? -6.542 11.413 -9.459 1.00 97.56 88 PRO A CA 1
ATOM 643 C C . PRO A 1 88 ? -7.506 11.649 -8.286 1.00 97.56 88 PRO A C 1
ATOM 645 O O . PRO A 1 88 ? -7.223 12.463 -7.412 1.00 97.56 88 PRO A O 1
ATOM 648 N N . GLU A 1 89 ? -8.619 10.914 -8.238 1.00 96.94 89 GLU A N 1
ATOM 649 C CA . GLU A 1 89 ? -9.619 10.997 -7.162 1.00 96.94 89 GLU A CA 1
ATOM 650 C C . GLU A 1 89 ? -9.253 10.153 -5.926 1.00 96.94 89 GLU A C 1
ATOM 652 O O . GLU A 1 89 ? -9.885 10.262 -4.872 1.00 96.94 89 GLU A O 1
ATOM 657 N N . LEU A 1 90 ? -8.253 9.271 -6.032 1.00 98.19 90 LEU A N 1
ATOM 658 C CA . LEU A 1 90 ? -7.831 8.419 -4.928 1.00 98.19 90 LEU A CA 1
ATOM 659 C C . LEU A 1 90 ? -6.985 9.231 -3.941 1.00 98.19 90 LEU A C 1
ATOM 661 O O . LEU A 1 90 ? -5.974 9.828 -4.311 1.00 98.19 90 LEU A O 1
ATOM 665 N N . LYS A 1 91 ? -7.352 9.206 -2.653 1.00 98.50 91 LYS A N 1
ATOM 666 C CA . LYS A 1 91 ? -6.523 9.775 -1.579 1.00 98.50 91 LYS A CA 1
ATOM 667 C C . LYS A 1 91 ? -5.261 8.927 -1.431 1.00 98.50 91 LYS A C 1
ATOM 669 O O . LYS A 1 91 ? -5.242 7.963 -0.667 1.00 98.50 91 LYS A O 1
ATOM 674 N N . LEU A 1 92 ? -4.221 9.288 -2.170 1.00 98.69 92 LEU A N 1
ATOM 675 C CA . LEU A 1 92 ? -2.949 8.581 -2.226 1.00 98.69 92 LEU A CA 1
ATOM 676 C C . LEU A 1 92 ? -1.802 9.575 -2.102 1.00 98.69 92 LEU A C 1
ATOM 678 O O . LEU A 1 92 ? -1.785 10.605 -2.777 1.00 98.69 92 LEU A O 1
ATOM 682 N N . ASP A 1 93 ? -0.833 9.272 -1.242 1.00 98.69 93 ASP A N 1
ATOM 683 C CA . ASP A 1 93 ? 0.349 10.111 -1.089 1.00 98.69 93 ASP A CA 1
ATOM 684 C C . ASP A 1 93 ? 1.587 9.310 -0.687 1.00 98.69 93 ASP A C 1
ATOM 686 O O . ASP A 1 93 ? 1.502 8.168 -0.224 1.00 98.69 93 ASP A O 1
ATOM 690 N N . GLY A 1 94 ? 2.746 9.934 -0.862 1.00 98.19 94 GLY A N 1
ATOM 691 C CA . GLY A 1 94 ? 4.036 9.305 -0.637 1.00 98.19 94 GLY A CA 1
ATOM 692 C C . GLY A 1 94 ? 5.200 10.068 -1.274 1.00 98.19 94 GLY A C 1
ATOM 693 O O . GLY A 1 94 ? 5.008 11.112 -1.891 1.00 98.19 94 GLY A O 1
ATOM 694 N N . GLU A 1 95 ? 6.426 9.587 -1.114 1.00 98.44 95 GLU A N 1
ATOM 695 C CA . GLU A 1 95 ? 6.794 8.465 -0.247 1.00 98.44 95 GLU A CA 1
ATOM 696 C C . GLU A 1 95 ? 6.770 8.869 1.240 1.00 98.44 95 GLU A C 1
ATOM 698 O O . GLU A 1 95 ? 7.063 10.022 1.580 1.00 98.44 95 GLU A O 1
ATOM 703 N N . MET A 1 96 ? 6.401 7.952 2.142 1.00 98.62 96 MET A N 1
ATOM 704 C CA . MET A 1 96 ? 6.369 8.248 3.580 1.00 98.62 96 MET A CA 1
ATOM 705 C C . MET A 1 96 ? 6.756 7.082 4.485 1.00 98.62 96 MET A C 1
ATOM 707 O O . MET A 1 96 ? 6.502 5.918 4.190 1.00 98.62 96 MET A O 1
ATOM 711 N N . GLN A 1 97 ? 7.331 7.413 5.638 1.00 98.75 97 GLN A N 1
ATOM 712 C CA . GLN A 1 97 ? 7.577 6.458 6.712 1.00 98.75 97 GLN A CA 1
ATOM 713 C C . GLN A 1 97 ? 6.268 6.068 7.407 1.00 98.75 97 GLN A C 1
ATOM 715 O O . GLN A 1 97 ? 5.287 6.813 7.399 1.00 98.75 97 GLN A O 1
ATOM 720 N N . PHE A 1 98 ? 6.259 4.901 8.053 1.00 98.69 98 PHE A N 1
ATOM 721 C CA . PHE A 1 98 ? 5.061 4.394 8.724 1.00 98.69 98 PHE A CA 1
ATOM 722 C C . PHE A 1 98 ? 4.570 5.315 9.852 1.00 98.69 98 PHE A C 1
ATOM 724 O O . PHE A 1 98 ? 3.368 5.504 10.004 1.00 98.69 98 PHE A O 1
ATOM 731 N N . ASP A 1 99 ? 5.479 5.947 10.600 1.00 98.25 99 ASP A N 1
ATOM 732 C CA . ASP A 1 99 ? 5.127 6.923 11.639 1.00 98.25 99 ASP A CA 1
ATOM 733 C C . ASP A 1 99 ? 4.376 8.133 11.057 1.00 98.25 99 ASP A C 1
ATOM 735 O O . ASP A 1 99 ? 3.346 8.536 11.600 1.00 98.25 99 ASP A O 1
ATOM 739 N N . ALA A 1 100 ? 4.837 8.660 9.919 1.00 98.69 100 ALA A N 1
ATOM 740 C CA . ALA A 1 100 ? 4.156 9.714 9.175 1.00 98.69 100 ALA A CA 1
ATOM 741 C C . ALA A 1 100 ? 2.820 9.249 8.579 1.00 98.69 100 ALA A C 1
ATOM 743 O O . ALA A 1 100 ? 1.913 10.063 8.454 1.00 98.69 100 ALA A O 1
ATOM 744 N N . ALA A 1 101 ? 2.669 7.967 8.238 1.00 98.75 101 ALA A N 1
ATOM 745 C CA . ALA A 1 101 ? 1.424 7.428 7.697 1.00 98.75 101 ALA A CA 1
ATOM 746 C C . ALA A 1 101 ? 0.306 7.330 8.752 1.00 98.75 101 ALA A C 1
ATOM 748 O O . ALA A 1 101 ? -0.845 7.629 8.436 1.00 98.75 101 ALA A O 1
ATOM 749 N N . VAL A 1 102 ? 0.630 6.948 9.996 1.00 98.06 102 VAL A N 1
ATOM 750 C CA . VAL A 1 102 ? -0.382 6.582 11.014 1.00 98.06 102 VAL A CA 1
ATOM 751 C C . VAL A 1 102 ? -0.573 7.586 12.149 1.00 98.06 102 VAL A C 1
ATOM 753 O O . VAL A 1 102 ? -1.612 7.564 12.801 1.00 98.06 102 VAL A O 1
ATOM 756 N N . SER A 1 103 ? 0.408 8.449 12.431 1.00 98.38 103 SER A N 1
ATOM 757 C CA . SER A 1 103 ? 0.297 9.441 13.506 1.00 98.38 103 SER A CA 1
ATOM 758 C C . SER A 1 103 ? -0.069 10.809 12.933 1.00 98.38 103 SER A C 1
ATOM 760 O O . SER A 1 103 ? 0.759 11.385 12.229 1.00 98.38 103 SER A O 1
ATOM 762 N N . PRO A 1 104 ? -1.243 11.393 13.256 1.00 98.00 104 PRO A N 1
ATOM 763 C CA . PRO A 1 104 ? -1.612 12.740 12.811 1.00 98.00 104 PRO A CA 1
ATOM 764 C C . PRO A 1 104 ? -0.549 13.792 13.137 1.00 98.00 104 PRO A C 1
ATOM 766 O O . PRO A 1 104 ? -0.234 14.645 12.311 1.00 98.00 104 PRO A O 1
ATOM 769 N N . VAL A 1 105 ? 0.052 13.696 14.327 1.00 98.12 105 VAL A N 1
ATOM 770 C CA . VAL A 1 105 ? 1.086 14.630 14.789 1.00 98.12 105 VAL A CA 1
ATOM 771 C C . VAL A 1 105 ? 2.350 14.514 13.937 1.00 98.12 105 VAL A C 1
ATOM 773 O O . VAL A 1 105 ? 2.879 15.526 13.485 1.00 98.12 105 VAL A O 1
ATOM 776 N N . VAL A 1 106 ? 2.832 13.293 13.686 1.00 98.31 106 VAL A N 1
ATOM 777 C CA . VAL A 1 106 ? 4.059 13.082 12.898 1.00 98.31 106 VAL A CA 1
ATOM 778 C C . VAL A 1 106 ? 3.808 13.335 11.414 1.00 98.31 106 VAL A C 1
ATOM 780 O O . VAL A 1 106 ? 4.633 13.966 10.758 1.00 98.31 106 VAL A O 1
ATOM 783 N N . GLY A 1 107 ? 2.667 12.885 10.895 1.00 98.25 107 GLY A N 1
ATOM 784 C CA . GLY A 1 107 ? 2.263 13.052 9.505 1.00 98.25 107 GLY A CA 1
ATOM 785 C C . GLY A 1 107 ? 2.177 14.519 9.112 1.00 98.25 107 GLY A C 1
ATOM 786 O O . GLY A 1 107 ? 2.813 14.924 8.145 1.00 98.25 107 GLY A O 1
ATOM 787 N N . GLN A 1 108 ? 1.497 15.348 9.906 1.00 97.06 108 GLN A N 1
ATOM 788 C CA . GLN A 1 108 ? 1.382 16.778 9.604 1.00 97.06 108 GLN A CA 1
ATOM 789 C C . GLN A 1 108 ? 2.668 17.567 9.894 1.00 97.06 108 GLN A C 1
ATOM 791 O O . GLN A 1 108 ? 2.870 18.630 9.313 1.00 97.06 108 GLN A O 1
ATOM 796 N N . LEU A 1 109 ? 3.573 17.037 10.724 1.00 97.81 109 LEU A N 1
ATOM 797 C CA . LEU A 1 109 ? 4.908 17.609 10.915 1.00 97.81 109 LEU A CA 1
ATOM 798 C C . LEU A 1 109 ? 5.848 17.302 9.736 1.00 97.81 109 LEU A C 1
ATOM 800 O O . LEU A 1 109 ? 6.523 18.201 9.238 1.00 97.81 109 LEU A O 1
ATOM 804 N N . LYS A 1 110 ? 5.919 16.038 9.299 1.00 98.06 110 LYS A N 1
ATOM 805 C CA . LYS A 1 110 ? 6.856 15.577 8.257 1.00 98.06 110 LYS A CA 1
ATOM 806 C C . LYS A 1 110 ? 6.322 15.769 6.835 1.00 98.06 110 LYS A C 1
ATOM 808 O O . LYS A 1 110 ? 7.106 15.946 5.906 1.00 98.06 110 LYS A O 1
ATOM 813 N N . PHE A 1 111 ? 5.005 15.734 6.655 1.00 97.94 111 PHE A N 1
ATOM 814 C CA . PHE A 1 111 ? 4.330 15.843 5.363 1.00 97.94 111 PHE A CA 1
ATOM 815 C C . PHE A 1 111 ? 3.119 16.797 5.452 1.00 97.94 111 PHE A C 1
ATOM 817 O O . PHE A 1 111 ? 1.979 16.397 5.197 1.00 97.94 111 PHE A O 1
ATOM 824 N N . PRO A 1 112 ? 3.348 18.081 5.796 1.00 97.25 112 PRO A N 1
ATOM 825 C CA . PRO A 1 112 ? 2.274 19.053 5.983 1.00 97.25 112 PRO A CA 1
ATOM 826 C C . PRO A 1 112 ? 1.425 19.208 4.718 1.00 97.25 112 PRO A C 1
ATOM 828 O O . PRO A 1 112 ? 1.962 19.339 3.611 1.00 97.25 112 PRO A O 1
ATOM 831 N N . GLY A 1 113 ? 0.102 19.211 4.902 1.00 95.25 113 GLY A N 1
ATOM 832 C CA . GLY A 1 113 ? -0.883 19.377 3.828 1.00 95.25 113 GLY A CA 1
ATOM 833 C C . GLY A 1 113 ? -1.247 18.090 3.082 1.00 95.25 113 GLY A C 1
ATOM 834 O O . GLY A 1 113 ? -2.124 18.131 2.223 1.00 95.25 113 GLY A O 1
ATOM 835 N N . SER A 1 114 ? -0.621 16.953 3.406 1.00 97.56 114 SER A N 1
ATOM 836 C CA . SER A 1 114 ? -1.033 15.662 2.852 1.00 97.56 114 SER A CA 1
ATOM 837 C C . SER A 1 114 ? -2.408 15.251 3.403 1.00 97.56 114 SER A C 1
ATOM 839 O O . SER A 1 114 ? -2.587 15.247 4.626 1.00 97.56 114 SER A O 1
ATOM 841 N N . PRO A 1 115 ? -3.365 14.842 2.546 1.00 95.38 115 PRO A N 1
ATOM 842 C CA . PRO A 1 115 ? -4.653 14.302 2.986 1.00 95.38 115 PRO A CA 1
ATOM 843 C C . PRO A 1 115 ? -4.555 12.855 3.508 1.00 95.38 115 PRO A C 1
ATOM 845 O O . PRO A 1 115 ? -5.546 12.314 4.005 1.00 95.38 115 PRO A O 1
ATOM 848 N N . VAL A 1 116 ? -3.383 12.218 3.379 1.00 98.62 116 VAL A N 1
ATOM 849 C CA . VAL A 1 116 ? -3.127 10.824 3.772 1.00 98.62 116 VAL A CA 1
ATOM 850 C C . VAL A 1 116 ? -2.240 10.742 5.010 1.00 98.62 116 VAL A C 1
ATOM 852 O O . VAL A 1 116 ? -2.523 9.933 5.894 1.00 98.62 116 VAL A O 1
ATOM 855 N N . ALA A 1 117 ? -1.185 11.559 5.096 1.00 98.56 117 ALA A N 1
ATOM 856 C CA . ALA A 1 117 ? -0.218 11.467 6.186 1.00 98.56 117 ALA A CA 1
ATOM 857 C C . ALA A 1 117 ? -0.887 11.676 7.556 1.00 98.56 117 ALA A C 1
ATOM 859 O O . ALA A 1 117 ? -1.487 12.716 7.839 1.00 98.56 117 ALA A O 1
ATOM 860 N N . GLY A 1 118 ? -0.758 10.665 8.409 1.00 98.56 118 GLY A N 1
ATOM 861 C CA . GLY A 1 118 ? -1.323 10.590 9.748 1.00 98.56 118 GLY A CA 1
ATOM 862 C C . GLY A 1 118 ? -2.712 9.961 9.813 1.00 98.56 118 GLY A C 1
ATOM 863 O O . GLY A 1 118 ? -3.250 9.797 10.903 1.00 98.56 118 GLY A O 1
ATOM 864 N N . TYR A 1 119 ? -3.292 9.611 8.667 1.00 98.38 119 TYR A N 1
ATOM 865 C CA . TYR A 1 119 ? -4.663 9.119 8.554 1.00 98.38 119 TYR A CA 1
ATOM 866 C C . TYR A 1 119 ? -4.775 7.869 7.675 1.00 98.38 119 TYR A C 1
ATOM 868 O O . TYR A 1 119 ? -5.892 7.480 7.325 1.00 98.38 119 TYR A O 1
ATOM 876 N N . ALA A 1 120 ? -3.651 7.272 7.274 1.00 98.75 120 ALA A N 1
ATOM 877 C CA . ALA A 1 120 ? -3.628 6.157 6.342 1.00 98.75 120 ALA A CA 1
ATOM 878 C C . ALA A 1 120 ? -4.291 4.903 6.931 1.00 98.75 120 ALA A C 1
ATOM 880 O O . ALA A 1 120 ? -4.121 4.576 8.105 1.00 98.75 120 ALA A O 1
ATOM 881 N N . ASN A 1 121 ? -5.019 4.181 6.084 1.00 98.62 121 ASN A N 1
ATOM 882 C CA . ASN A 1 121 ? -5.625 2.881 6.399 1.00 98.62 121 ASN A CA 1
ATOM 883 C C . ASN A 1 121 ? -5.314 1.815 5.332 1.00 98.62 121 ASN A C 1
ATOM 885 O O . ASN A 1 121 ? -5.706 0.656 5.467 1.00 98.62 121 ASN A O 1
ATOM 889 N N . THR A 1 122 ? -4.606 2.210 4.275 1.00 98.81 122 THR A N 1
ATOM 890 C CA . THR A 1 122 ? -4.178 1.354 3.174 1.00 98.81 122 THR A CA 1
ATOM 891 C C . THR A 1 122 ? -2.686 1.580 2.969 1.00 98.81 122 THR A C 1
ATOM 893 O O . THR A 1 122 ? -2.259 2.707 2.727 1.00 98.81 122 THR A O 1
ATOM 896 N N . PHE A 1 123 ? -1.882 0.531 3.119 1.00 98.88 123 PHE A N 1
ATOM 897 C CA . PHE A 1 123 ? -0.425 0.637 3.185 1.00 98.88 123 PHE A CA 1
ATOM 898 C C . PHE A 1 123 ? 0.222 -0.108 2.032 1.00 98.88 123 PHE A C 1
ATOM 900 O O . PHE A 1 123 ? 0.044 -1.322 1.912 1.00 98.88 123 PHE A O 1
ATOM 907 N N . ILE A 1 124 ? 0.987 0.622 1.220 1.00 98.81 124 ILE A N 1
ATOM 908 C CA . ILE A 1 124 ? 1.682 0.055 0.073 1.00 98.81 124 ILE A CA 1
ATOM 909 C C . ILE A 1 124 ? 3.160 -0.115 0.390 1.00 98.81 124 ILE A C 1
ATOM 911 O O . ILE A 1 124 ? 3.859 0.871 0.608 1.00 98.81 124 ILE A O 1
ATOM 915 N N . PHE A 1 125 ? 3.628 -1.356 0.454 1.00 98.56 125 PHE A N 1
ATOM 916 C CA . PHE A 1 125 ? 5.013 -1.689 0.761 1.00 98.56 125 PHE A CA 1
ATOM 917 C C . PHE A 1 125 ? 5.888 -1.646 -0.499 1.00 98.56 125 PHE A C 1
ATOM 919 O O . PHE A 1 125 ? 5.434 -2.037 -1.576 1.00 98.56 125 PHE A O 1
ATOM 926 N N . PRO A 1 126 ? 7.149 -1.195 -0.377 1.00 97.38 126 PRO A N 1
ATOM 927 C CA . PRO A 1 126 ? 8.038 -1.025 -1.522 1.00 97.38 126 PRO A CA 1
ATOM 928 C C . PRO A 1 126 ? 8.567 -2.345 -2.094 1.00 97.38 126 PRO A C 1
ATOM 930 O O . PRO A 1 126 ? 9.023 -2.355 -3.231 1.00 97.38 126 PRO A O 1
ATOM 933 N N . GLU A 1 127 ? 8.555 -3.433 -1.317 1.00 97.06 127 GLU A N 1
ATOM 934 C CA . GLU A 1 127 ? 9.002 -4.771 -1.726 1.00 97.06 127 GLU A CA 1
ATOM 935 C C . GLU A 1 127 ? 8.536 -5.845 -0.721 1.00 97.06 127 GLU A C 1
ATOM 937 O O . GLU A 1 127 ? 7.950 -5.534 0.324 1.00 97.06 127 GLU A O 1
ATOM 942 N N . ILE A 1 128 ? 8.781 -7.121 -1.034 1.00 96.44 128 ILE A N 1
ATOM 943 C CA . ILE A 1 128 ? 8.187 -8.240 -0.296 1.00 96.44 128 ILE A CA 1
ATOM 944 C C . ILE A 1 128 ? 8.693 -8.397 1.135 1.00 96.44 128 ILE A C 1
ATOM 946 O O . ILE A 1 128 ? 7.916 -8.828 1.983 1.00 96.44 128 ILE A O 1
ATOM 950 N N . GLN A 1 129 ? 9.957 -8.096 1.445 1.00 97.38 129 GLN A N 1
ATOM 951 C CA . GLN A 1 129 ? 10.507 -8.283 2.792 1.00 97.38 129 GLN A CA 1
ATOM 952 C C . GLN A 1 129 ? 9.748 -7.397 3.778 1.00 97.38 129 GLN A C 1
ATOM 954 O O . GLN A 1 129 ? 9.195 -7.889 4.760 1.00 97.38 129 GLN A O 1
ATOM 959 N N . SER A 1 130 ? 9.653 -6.103 3.486 1.00 97.56 130 SER A N 1
ATOM 960 C CA . SER A 1 130 ? 8.948 -5.113 4.294 1.00 97.56 130 SER A CA 1
ATOM 961 C C . SER A 1 130 ? 7.457 -5.416 4.392 1.00 97.56 130 SER A C 1
ATOM 963 O O . SER A 1 130 ? 6.927 -5.379 5.503 1.00 97.56 130 SER A O 1
ATOM 965 N N . GLY A 1 131 ? 6.795 -5.801 3.295 1.00 97.56 131 GLY A N 1
ATOM 966 C CA . GLY A 1 131 ? 5.387 -6.206 3.325 1.00 97.56 131 GLY A CA 1
ATOM 967 C C . GLY A 1 131 ? 5.152 -7.459 4.164 1.00 97.56 131 GLY A C 1
ATOM 968 O O . GLY A 1 131 ? 4.364 -7.458 5.113 1.00 97.56 131 GLY A O 1
ATOM 969 N N . ASN A 1 132 ? 5.886 -8.531 3.867 1.00 96.50 132 ASN A N 1
ATOM 970 C CA . ASN A 1 132 ? 5.725 -9.834 4.504 1.00 96.50 132 ASN A CA 1
ATOM 971 C C . ASN A 1 132 ? 6.052 -9.811 6.003 1.00 96.50 132 ASN A C 1
ATOM 973 O O . ASN A 1 132 ? 5.331 -10.422 6.801 1.00 96.50 132 ASN A O 1
ATOM 977 N N . ILE A 1 133 ? 7.120 -9.102 6.384 1.00 97.81 133 ILE A N 1
ATOM 978 C CA . ILE A 1 133 ? 7.503 -8.879 7.782 1.00 97.81 133 ILE A CA 1
ATOM 979 C C . ILE A 1 133 ? 6.490 -7.942 8.449 1.00 97.81 133 ILE A C 1
ATOM 981 O O . ILE A 1 133 ? 6.020 -8.236 9.549 1.00 97.81 133 ILE A O 1
ATOM 985 N N . GLY A 1 134 ? 6.107 -6.852 7.780 1.00 98.12 134 GLY A N 1
ATOM 986 C CA . GLY A 1 134 ? 5.215 -5.819 8.303 1.00 98.12 134 GLY A CA 1
ATOM 987 C C . GLY A 1 134 ? 3.856 -6.360 8.738 1.00 98.12 134 GLY A C 1
ATOM 988 O O . GLY A 1 134 ? 3.466 -6.177 9.896 1.00 98.12 134 GLY A O 1
ATOM 989 N N . TYR A 1 135 ? 3.154 -7.099 7.870 1.00 96.75 135 TYR A N 1
ATOM 990 C CA . TYR A 1 135 ? 1.846 -7.647 8.250 1.00 96.75 135 TYR A CA 1
ATOM 991 C C . TYR A 1 135 ? 1.963 -8.704 9.358 1.00 96.75 135 TYR A C 1
ATOM 993 O O . TYR A 1 135 ? 1.080 -8.802 10.212 1.00 96.75 135 TYR A O 1
ATOM 1001 N N . LYS A 1 136 ? 3.055 -9.485 9.396 1.00 95.50 136 LYS A N 1
ATOM 1002 C CA . LYS A 1 136 ? 3.276 -10.473 10.466 1.00 95.50 136 LYS A CA 1
ATOM 1003 C C . LYS A 1 136 ? 3.550 -9.805 11.803 1.00 95.50 136 LYS A C 1
ATOM 1005 O O . LYS A 1 136 ? 3.029 -10.275 12.811 1.00 95.50 136 LYS A O 1
ATOM 1010 N N . ILE A 1 137 ? 4.310 -8.712 11.826 1.00 98.12 137 ILE A N 1
ATOM 1011 C CA . ILE A 1 137 ? 4.491 -7.887 13.026 1.00 98.12 137 ILE A CA 1
ATOM 1012 C C . ILE A 1 137 ? 3.134 -7.347 13.492 1.00 98.12 137 ILE A C 1
ATOM 1014 O O . ILE A 1 137 ? 2.782 -7.516 14.660 1.00 98.12 137 ILE A O 1
ATOM 1018 N N . ALA A 1 138 ? 2.339 -6.773 12.584 1.00 97.12 138 ALA A N 1
ATOM 1019 C CA . ALA A 1 138 ? 1.009 -6.259 12.911 1.00 97.12 138 ALA A CA 1
ATOM 1020 C C . ALA A 1 138 ? 0.076 -7.353 13.463 1.00 97.12 138 ALA A C 1
ATOM 1022 O O . ALA A 1 138 ? -0.650 -7.117 14.427 1.00 97.12 138 ALA A O 1
ATOM 1023 N N . ALA A 1 139 ? 0.132 -8.567 12.912 1.00 94.00 139 ALA A N 1
ATOM 1024 C CA . ALA A 1 139 ? -0.670 -9.688 13.391 1.00 94.00 139 ALA A CA 1
ATOM 1025 C C . ALA A 1 139 ? -0.196 -10.220 14.754 1.00 94.00 139 ALA A C 1
ATOM 1027 O O . ALA A 1 139 ? -0.997 -10.407 15.667 1.00 94.00 139 ALA A O 1
ATOM 1028 N N . ARG A 1 140 ? 1.114 -10.457 14.915 1.00 94.31 140 ARG A N 1
ATOM 1029 C CA . ARG A 1 140 ? 1.680 -11.113 16.106 1.00 94.31 140 ARG A CA 1
ATOM 1030 C C . ARG A 1 140 ? 1.823 -10.186 17.305 1.00 94.31 140 ARG A C 1
ATOM 1032 O O . ARG A 1 140 ? 1.614 -10.636 18.424 1.00 94.31 140 ARG A O 1
ATOM 1039 N N . LEU A 1 141 ? 2.189 -8.927 17.077 1.00 97.69 141 LEU A N 1
ATOM 1040 C CA . LEU A 1 141 ? 2.408 -7.941 18.141 1.00 97.69 141 LEU A CA 1
ATOM 1041 C C . LEU A 1 141 ? 1.256 -6.940 18.245 1.00 97.69 141 LEU A C 1
ATOM 1043 O O . LEU A 1 141 ? 0.943 -6.476 19.336 1.00 97.69 141 LEU A O 1
ATOM 1047 N N . GLY A 1 142 ? 0.624 -6.604 17.119 1.00 96.00 142 GLY A N 1
ATOM 1048 C CA . GLY A 1 142 ? -0.452 -5.612 17.067 1.00 96.00 142 GLY A CA 1
ATOM 1049 C C . GLY A 1 142 ? -1.848 -6.166 17.355 1.00 96.00 142 GLY A C 1
ATOM 1050 O O . GLY A 1 142 ? -2.773 -5.369 17.499 1.00 96.00 142 GLY A O 1
ATOM 1051 N N . GLY A 1 143 ? -2.017 -7.491 17.440 1.00 95.56 143 GLY A N 1
ATOM 1052 C CA . GLY A 1 143 ? -3.308 -8.136 17.702 1.00 95.56 143 GLY A CA 1
ATOM 1053 C C . GLY A 1 143 ? -4.288 -8.089 16.525 1.00 95.56 143 GLY A C 1
ATOM 1054 O O . GLY A 1 143 ? -5.488 -8.250 16.728 1.00 95.56 143 GLY A O 1
ATOM 1055 N N . PHE A 1 144 ? -3.802 -7.842 15.305 1.00 96.81 144 PHE A N 1
ATOM 1056 C CA . PHE A 1 144 ? -4.636 -7.877 14.106 1.00 96.81 144 PHE A CA 1
ATOM 1057 C C . PHE A 1 144 ? -4.874 -9.313 13.627 1.00 96.81 144 PHE A C 1
ATOM 1059 O O . PHE A 1 144 ? -3.935 -10.091 13.456 1.00 96.81 144 PHE A O 1
ATOM 1066 N N . ALA A 1 145 ? -6.120 -9.633 13.291 1.00 93.19 145 ALA A N 1
ATOM 1067 C CA . ALA A 1 145 ? -6.433 -10.769 12.437 1.00 93.19 145 ALA A CA 1
ATOM 1068 C C . ALA A 1 145 ? -6.007 -10.452 10.993 1.00 93.19 145 ALA A C 1
ATOM 1070 O O . ALA A 1 145 ? -6.380 -9.416 10.426 1.00 93.19 145 ALA A O 1
ATOM 1071 N N . ALA A 1 146 ? -5.204 -11.334 10.401 1.00 91.81 146 ALA A N 1
ATOM 1072 C CA . ALA A 1 146 ? -4.739 -11.222 9.024 1.00 91.81 146 ALA A CA 1
ATOM 1073 C C . ALA A 1 146 ? -5.539 -12.169 8.125 1.00 91.81 146 ALA A C 1
ATOM 1075 O O . ALA A 1 146 ? -5.600 -13.361 8.402 1.00 91.81 146 ALA A O 1
ATOM 1076 N N . TYR A 1 147 ? -6.108 -11.634 7.045 1.00 90.75 147 TYR A N 1
ATOM 1077 C CA . TYR A 1 147 ? -6.854 -12.392 6.041 1.00 90.75 147 TYR A CA 1
ATOM 1078 C C . TYR A 1 147 ? -6.127 -12.247 4.708 1.00 90.75 147 TYR A C 1
ATOM 1080 O O . TYR A 1 147 ? -5.913 -11.1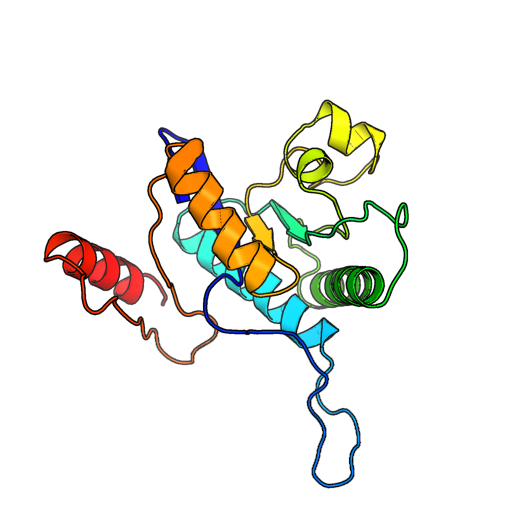24 4.249 1.00 90.75 147 TYR A O 1
ATOM 1088 N N . GLY A 1 148 ? -5.704 -13.366 4.126 1.00 88.06 148 GLY A N 1
ATOM 1089 C CA . GLY A 1 148 ? -4.970 -13.389 2.867 1.00 88.06 148 GLY A CA 1
ATOM 1090 C C . GLY A 1 148 ? -4.035 -14.597 2.723 1.00 88.06 148 GLY A C 1
ATOM 1091 O O . GLY A 1 148 ? -4.013 -15.460 3.603 1.00 88.06 148 GLY A O 1
ATOM 1092 N N . PRO A 1 149 ? -3.238 -14.641 1.642 1.00 91.81 149 PRO A N 1
ATOM 1093 C CA . PRO A 1 149 ? -3.135 -13.605 0.609 1.00 91.81 149 PRO A CA 1
ATOM 1094 C C . PRO A 1 149 ? -4.424 -13.472 -0.217 1.00 91.81 149 PRO A C 1
ATOM 1096 O O . PRO A 1 149 ? -5.130 -14.451 -0.427 1.00 91.81 149 PRO A O 1
ATOM 1099 N N . ILE A 1 150 ? -4.736 -12.247 -0.647 1.00 94.31 150 ILE A N 1
ATOM 1100 C CA . ILE A 1 150 ? -5.849 -11.959 -1.560 1.00 94.31 150 ILE A CA 1
ATOM 1101 C C . ILE A 1 150 ? -5.231 -11.500 -2.879 1.00 94.31 150 ILE A C 1
ATOM 1103 O O . ILE A 1 150 ? -4.521 -10.492 -2.882 1.00 94.31 150 ILE A O 1
ATOM 1107 N N . LEU A 1 151 ? -5.459 -12.233 -3.970 1.00 94.06 151 LEU A N 1
ATOM 1108 C CA . LEU A 1 151 ? -4.965 -11.851 -5.295 1.00 94.06 151 LEU A CA 1
ATOM 1109 C C . LEU A 1 151 ? -5.875 -10.786 -5.910 1.00 94.06 151 LEU A C 1
ATOM 1111 O O . LEU A 1 151 ? -7.087 -10.774 -5.697 1.00 94.06 151 LEU A O 1
ATOM 1115 N N . GLN A 1 152 ? -5.268 -9.879 -6.670 1.00 93.62 152 GLN A N 1
ATOM 1116 C CA . GLN A 1 152 ? -5.901 -8.657 -7.165 1.00 93.62 152 GLN A CA 1
ATOM 1117 C C . GLN A 1 152 ? -5.523 -8.433 -8.634 1.00 93.62 152 GLN A C 1
ATOM 1119 O O . GLN A 1 152 ? -4.498 -8.939 -9.092 1.00 93.62 152 GLN A O 1
ATOM 1124 N N . GLY A 1 153 ? -6.344 -7.681 -9.371 1.00 88.62 153 GLY A N 1
ATOM 1125 C CA . GLY A 1 153 ? -6.056 -7.297 -10.761 1.00 88.62 153 GLY A CA 1
ATOM 1126 C C . GLY A 1 153 ? -6.221 -8.410 -11.806 1.00 88.62 153 GLY A C 1
ATOM 1127 O O . GLY A 1 153 ? -5.793 -8.252 -12.945 1.00 88.62 153 GLY A O 1
ATOM 1128 N N . LEU A 1 154 ? -6.827 -9.545 -11.445 1.00 91.00 154 LEU A N 1
ATOM 1129 C CA . LEU A 1 154 ? -7.099 -10.650 -12.367 1.00 91.00 154 LEU A CA 1
ATOM 1130 C C . LEU A 1 154 ? -8.446 -10.46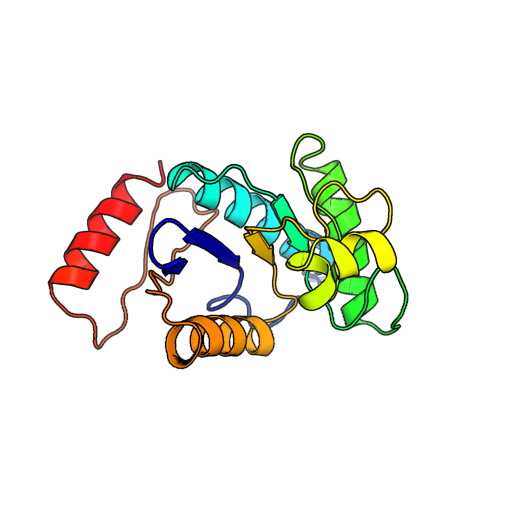2 -13.080 1.00 91.00 154 LEU A C 1
ATOM 1132 O O . LEU A 1 154 ? -9.401 -9.968 -12.490 1.00 91.00 154 LEU A O 1
ATOM 1136 N N . ASN A 1 155 ? -8.561 -10.968 -14.315 1.00 89.88 155 ASN A N 1
ATOM 1137 C CA . ASN A 1 155 ? -9.825 -10.966 -15.076 1.00 89.88 155 ASN A CA 1
ATOM 1138 C C . ASN A 1 155 ? -10.965 -11.744 -14.390 1.00 89.88 155 ASN A C 1
ATOM 1140 O O . ASN A 1 155 ? -12.132 -11.562 -14.727 1.00 89.88 155 ASN A O 1
ATOM 1144 N N . ALA A 1 156 ? -10.626 -12.659 -13.483 1.00 91.25 156 ALA A N 1
ATOM 1145 C CA . ALA A 1 156 ? -11.564 -13.382 -12.640 1.00 91.25 156 ALA A CA 1
ATOM 1146 C C . ALA A 1 156 ? -10.912 -13.629 -11.271 1.00 91.25 156 ALA A C 1
ATOM 1148 O O . ALA A 1 156 ? -9.697 -13.849 -11.218 1.00 91.25 156 ALA A O 1
ATOM 1149 N N . PRO A 1 157 ? -11.687 -13.622 -10.173 1.00 91.31 157 PRO A N 1
ATOM 1150 C CA . PRO A 1 157 ? -11.136 -13.771 -8.837 1.00 91.31 157 PRO A CA 1
ATOM 1151 C C . PRO A 1 157 ? -10.632 -15.200 -8.621 1.00 91.31 157 PRO A C 1
ATOM 1153 O O . PRO A 1 157 ? -11.376 -16.177 -8.715 1.00 91.31 157 PRO A O 1
ATOM 1156 N N . ILE A 1 158 ? -9.345 -15.304 -8.315 1.00 92.38 158 ILE A N 1
ATOM 1157 C CA . ILE A 1 158 ? -8.650 -16.534 -7.941 1.00 92.38 158 ILE A CA 1
ATOM 1158 C C . ILE A 1 158 ? -7.930 -16.212 -6.639 1.00 92.38 158 ILE A C 1
ATOM 1160 O O . ILE A 1 158 ? -7.324 -15.155 -6.544 1.00 92.38 158 ILE A O 1
ATOM 1164 N N . ASN A 1 159 ? -7.977 -17.094 -5.645 1.00 91.12 159 ASN A N 1
ATOM 1165 C CA . ASN A 1 159 ? -7.202 -16.929 -4.419 1.00 91.12 159 ASN A CA 1
ATOM 1166 C C . ASN A 1 159 ? -6.460 -18.216 -4.085 1.00 91.12 159 ASN A C 1
ATOM 1168 O O . ASN A 1 159 ? -6.969 -19.314 -4.316 1.00 91.12 159 ASN A O 1
ATOM 1172 N N . ASP A 1 160 ? -5.253 -18.055 -3.548 1.00 87.56 160 ASP A N 1
ATOM 1173 C CA . ASP A 1 160 ? -4.423 -19.154 -3.072 1.00 87.56 160 ASP A CA 1
ATOM 1174 C C . ASP A 1 160 ? -4.563 -19.289 -1.554 1.00 87.56 160 ASP A C 1
ATOM 1176 O O . ASP A 1 160 ? -4.562 -18.301 -0.816 1.00 87.56 160 ASP A O 1
ATOM 1180 N N . LEU A 1 161 ? -4.689 -20.527 -1.089 1.00 83.94 161 LEU A N 1
ATOM 1181 C CA . LEU A 1 161 ? -4.787 -20.851 0.326 1.00 83.94 161 LEU A CA 1
ATOM 1182 C C . LEU A 1 161 ? -3.490 -21.502 0.790 1.00 83.94 161 LEU A C 1
ATOM 1184 O O . LEU A 1 161 ? -2.908 -22.350 0.116 1.00 83.94 161 LEU A O 1
ATOM 1188 N N . SER A 1 162 ? -3.072 -21.165 2.009 1.00 80.00 162 SER A N 1
ATOM 1189 C CA . SER A 1 162 ? -1.960 -21.862 2.650 1.00 80.00 162 SER A CA 1
ATOM 1190 C C . SER A 1 162 ? -2.243 -23.365 2.738 1.00 80.00 162 SER A C 1
ATOM 1192 O O . SER A 1 162 ? -3.344 -23.782 3.100 1.00 80.00 162 SER A O 1
ATOM 1194 N N . ARG A 1 163 ? -1.217 -24.198 2.514 1.00 80.50 163 ARG A N 1
ATOM 1195 C CA . ARG A 1 163 ? -1.307 -25.661 2.702 1.00 80.50 163 ARG A CA 1
ATOM 1196 C C . ARG A 1 163 ? -1.736 -26.066 4.116 1.00 80.50 163 ARG A C 1
ATOM 1198 O O . ARG A 1 163 ? -2.215 -27.176 4.303 1.00 80.50 163 ARG A O 1
ATOM 1205 N N . GLY A 1 164 ? -1.516 -25.194 5.100 1.00 77.00 164 GLY A N 1
ATOM 1206 C CA . GLY A 1 164 ? -1.914 -25.399 6.493 1.00 77.00 164 GLY A CA 1
ATOM 1207 C C . GLY A 1 164 ? -3.255 -24.768 6.868 1.00 77.00 164 GLY A C 1
ATOM 1208 O O . GLY A 1 164 ? -3.504 -24.628 8.062 1.00 77.00 164 GLY A O 1
ATOM 1209 N N . CYS A 1 165 ? -4.066 -24.330 5.897 1.00 84.00 165 CYS A N 1
ATOM 1210 C CA . CYS A 1 165 ? -5.329 -23.672 6.205 1.00 84.00 165 CYS A CA 1
ATOM 1211 C C . CYS A 1 165 ? -6.350 -24.622 6.846 1.00 84.00 165 CYS A C 1
ATOM 1213 O O . CYS A 1 165 ? -6.333 -25.838 6.633 1.00 84.00 165 CYS A O 1
ATOM 1215 N N . ASN A 1 166 ? -7.246 -24.053 7.645 1.00 88.06 166 ASN A N 1
ATOM 1216 C CA . ASN A 1 166 ? -8.363 -24.763 8.258 1.00 88.06 166 ASN A CA 1
ATOM 1217 C C . ASN A 1 166 ? -9.688 -24.499 7.514 1.00 88.06 166 ASN A C 1
ATOM 1219 O O . ASN A 1 166 ? -9.769 -23.674 6.605 1.00 88.06 166 ASN A O 1
ATOM 1223 N N . ALA A 1 167 ? -10.748 -25.213 7.904 1.00 93.88 167 ALA A N 1
ATOM 1224 C CA . ALA A 1 167 ? -12.056 -25.117 7.251 1.00 93.88 167 ALA A CA 1
ATOM 1225 C C . ALA A 1 167 ? -12.675 -23.707 7.312 1.00 93.88 167 ALA A C 1
ATOM 1227 O O . ALA A 1 167 ? -13.331 -23.291 6.359 1.00 93.88 167 ALA A O 1
ATOM 1228 N N . GLU A 1 168 ? -12.445 -22.968 8.399 1.00 89.81 168 GLU A N 1
ATOM 1229 C CA . GLU A 1 168 ? -12.943 -21.599 8.559 1.00 89.81 168 GLU A CA 1
ATOM 1230 C C . GLU A 1 168 ? -12.229 -20.644 7.594 1.00 89.81 168 GLU A C 1
ATOM 1232 O O . GLU A 1 168 ? -12.876 -19.851 6.917 1.00 89.81 168 GLU A O 1
ATOM 1237 N N . GLU A 1 169 ? -10.909 -20.770 7.440 1.00 88.00 169 GLU A N 1
ATOM 1238 C CA . GLU A 1 169 ? -10.137 -19.968 6.480 1.00 88.00 169 GLU A CA 1
ATOM 1239 C C . GLU A 1 169 ? -10.570 -20.240 5.030 1.00 88.00 169 GLU A C 1
ATOM 1241 O O . GLU A 1 169 ? -10.692 -19.307 4.235 1.00 88.00 169 GLU A O 1
ATOM 1246 N N . VAL A 1 170 ? -10.865 -21.501 4.688 1.00 92.31 170 VAL A N 1
ATOM 1247 C CA . VAL A 1 170 ? -11.400 -21.877 3.366 1.00 92.31 170 VAL A CA 1
ATOM 1248 C C . VAL A 1 170 ? -12.767 -21.229 3.130 1.00 92.31 170 VAL A C 1
ATOM 1250 O O . VAL A 1 170 ? -13.013 -20.667 2.059 1.00 92.31 170 VAL A O 1
ATOM 1253 N N . TYR A 1 171 ? -13.659 -21.285 4.122 1.00 93.25 171 TYR A N 1
ATOM 1254 C CA . TYR A 1 171 ? -14.989 -20.679 4.052 1.00 93.25 171 TYR A CA 1
ATOM 1255 C C . TYR A 1 171 ? -14.906 -19.157 3.871 1.00 93.25 171 TYR A C 1
ATOM 1257 O O . TYR A 1 171 ? -15.495 -18.606 2.937 1.00 93.25 171 TYR A O 1
ATOM 1265 N N . GLN A 1 172 ? -14.106 -18.483 4.697 1.00 91.75 172 GLN A N 1
ATOM 1266 C CA . GLN A 1 172 ? -13.896 -17.037 4.626 1.00 91.75 172 GLN A CA 1
ATOM 1267 C C . GLN A 1 172 ? -13.284 -16.615 3.288 1.00 91.75 172 GLN A C 1
ATOM 1269 O O . GLN A 1 172 ? -13.779 -15.683 2.654 1.00 91.75 172 GLN A O 1
ATOM 1274 N N . MET A 1 173 ? -12.258 -17.324 2.806 1.00 92.81 173 MET A N 1
ATOM 1275 C CA . MET A 1 173 ? -11.640 -17.012 1.516 1.00 92.81 173 MET A CA 1
ATOM 1276 C C . MET A 1 173 ? -12.597 -17.243 0.343 1.00 92.81 173 MET A C 1
ATOM 1278 O O . MET A 1 173 ? -12.561 -16.499 -0.638 1.00 92.81 173 MET A O 1
ATOM 1282 N N . SER A 1 174 ? -13.497 -18.222 0.442 1.00 93.69 174 SER A N 1
ATOM 1283 C CA . SER A 1 174 ? -14.540 -18.441 -0.568 1.00 93.69 174 SER A CA 1
ATOM 1284 C C . SER A 1 174 ? -15.499 -17.248 -0.652 1.00 93.69 174 SER A C 1
ATOM 1286 O O . SER A 1 174 ? -15.832 -16.810 -1.753 1.00 93.69 174 SER A O 1
ATOM 1288 N N . ILE A 1 175 ? -15.888 -16.672 0.494 1.00 93.94 175 ILE A N 1
ATOM 1289 C CA . ILE A 1 175 ? -16.713 -15.452 0.546 1.00 93.94 175 ILE A CA 1
ATOM 1290 C C . ILE A 1 175 ? -15.959 -14.269 -0.064 1.00 93.94 175 ILE A C 1
ATOM 1292 O O . ILE A 1 175 ? -16.514 -13.569 -0.909 1.00 93.94 175 ILE A O 1
ATOM 1296 N N . ILE A 1 176 ? -14.694 -14.073 0.323 1.00 93.19 176 ILE A N 1
ATOM 1297 C CA . ILE A 1 176 ? -13.843 -13.005 -0.220 1.00 93.19 176 ILE A CA 1
ATOM 1298 C C . ILE A 1 176 ? -13.753 -13.132 -1.744 1.00 93.19 176 ILE A C 1
ATOM 1300 O O . ILE A 1 176 ? -14.046 -12.182 -2.460 1.00 93.19 176 ILE A O 1
ATOM 1304 N N . THR A 1 177 ? -13.436 -14.324 -2.251 1.00 94.00 177 THR A N 1
ATOM 1305 C CA . THR A 1 177 ? -13.340 -14.598 -3.693 1.00 94.00 177 THR A CA 1
ATOM 1306 C C . THR A 1 177 ? -14.649 -14.284 -4.419 1.00 94.00 177 THR A C 1
ATOM 1308 O O . THR A 1 177 ? -14.630 -13.691 -5.492 1.00 94.00 177 THR A O 1
ATOM 1311 N N . ALA A 1 178 ? -15.798 -14.628 -3.830 1.00 93.31 178 ALA A N 1
ATOM 1312 C CA . ALA A 1 178 ? -17.104 -14.332 -4.412 1.00 93.31 178 ALA A CA 1
ATOM 1313 C C . ALA A 1 178 ? -17.459 -12.831 -4.414 1.00 93.31 178 ALA A C 1
ATOM 1315 O O . ALA A 1 178 ? -18.277 -12.416 -5.240 1.00 93.31 178 ALA A O 1
ATOM 1316 N N . ALA A 1 179 ? -16.876 -12.044 -3.503 1.00 91.88 179 ALA A N 1
ATOM 1317 C CA . ALA A 1 179 ? -17.099 -10.605 -3.368 1.00 91.88 179 ALA A CA 1
ATOM 1318 C C . ALA A 1 179 ? -16.206 -9.748 -4.284 1.00 91.88 179 ALA A C 1
ATOM 1320 O O . ALA A 1 179 ? -16.573 -8.614 -4.576 1.00 91.88 179 ALA A O 1
ATOM 1321 N N . LEU A 1 180 ? -15.073 -10.277 -4.762 1.00 87.50 180 LEU A N 1
ATOM 1322 C CA . LEU A 1 180 ? -14.114 -9.596 -5.652 1.00 87.50 180 LEU A CA 1
ATOM 1323 C C . LEU A 1 180 ? -14.604 -9.483 -7.118 1.00 87.50 180 LEU A C 1
ATOM 1325 O O . LEU A 1 180 ? -13.843 -9.749 -8.045 1.00 87.50 180 LEU A O 1
ATOM 1329 N N . LYS A 1 181 ? -15.881 -9.154 -7.334 1.00 62.84 181 LYS A N 1
ATOM 1330 C CA . LYS A 1 181 ? -16.500 -9.047 -8.667 1.00 62.84 181 LYS A CA 1
ATOM 1331 C C . LYS A 1 181 ? -16.400 -7.657 -9.274 1.00 62.84 181 LYS A C 1
ATOM 1333 O O . LYS A 1 181 ? -16.565 -6.677 -8.516 1.00 62.84 181 LYS A O 1
#

Foldseek 3Di:
DDDPPAAFFFPDAPDFQAFAFDADPVRHGPAGSLNVLLVRQVQRCVLCVLVVDLAQEAQEDPDWPPPDDDPLQVSSQSSQVNNCVVCVPRNYDDDDHPCQQAQPVNVCVRPNPRPRGNPGRYYRYRGHVCNNVVVVCCVPVVVDDDQDPFDTDDPAGDGDDDPPDDPVNVVVVVVSRVSRD

Radius of gyration: 16.33 Å; chains: 1; bounding box: 35×45×46 Å

Secondary structure (DSSP, 8-state):
-EETTEE-EEESSSS-S----EE-TTS-EEE-HHHHHHHHHHHHHHHHHHTT---EEEEE-S-STTSS-SHHHHHHHHHHHHHHHH-TTSEEEEEE-HHHHH-HHHHHHHSTT-SSTTT--EEE-SSHHHHHHHHHHHHHTT-PBP------S-SS------TT--HHHHHHHHHHHHH--

Sequence (181 aa):
MIRGDETLAMGDCAINIDYQDTVDKEGNVTFTAAQKLAEVAIATAETAKVFGIDPKVAMLSYSTKGSGKGVNVDLVRNATEEAKKLAPELKLDGEMQFDAAVSPVVGQLKFPGSPVAGYANTFIFPEIQSGNIGYKIAARLGGFAAYGPILQGLNAPINDLSRGCNAEEVYQMSIITAALK